Protein AF-A0A2W7Q3W9-F1 (afdb_monomer)

pLDDT: mean 84.95, std 11.83, range [36.47, 97.81]

InterPro domains:
  IPR025528 BrnA antitoxin of type II toxin-antitoxin system [PF14384] (25-92)

Radius of gyration: 24.17 Å; Cα contacts (8 Å, |Δi|>4): 10; chains: 1; bounding box: 54×27×66 Å

Solvent-accessible surface area (backbone atoms only — not comparable to full-atom values): 6774 Å² total; per-residue (Å²): 136,82,81,80,87,76,84,86,79,52,75,70,57,56,72,71,48,80,77,88,66,66,63,64,62,53,54,51,36,55,77,69,68,56,75,79,83,78,56,96,84,70,73,91,76,70,69,90,73,66,76,89,80,76,83,75,81,80,82,92,73,94,76,90,72,60,68,66,63,52,48,61,39,50,74,73,40,89,64,28,68,59,53,54,49,50,52,54,48,55,53,50,52,60,60,73,74,108

Organism: NCBI:txid121821

Foldseek 3Di:
DDDDPDDDDDPVRVVPDDDPDPVVVVVVCVVVVNDPDQDPPDDDDPCVPDDDDDDDDDDDDDDDDDPVLVVVLPVVDPCSVVVVVVVVVVVVVVVVVD

Structure (mmCIF, N/CA/C/O backbone):
data_AF-A0A2W7Q3W9-F1
#
_entry.id   AF-A0A2W7Q3W9-F1
#
loop_
_atom_site.group_PDB
_atom_site.id
_atom_site.type_symbol
_atom_site.label_atom_id
_atom_site.label_alt_id
_atom_site.label_comp_id
_atom_site.label_asym_id
_atom_site.label_entity_id
_atom_site.label_seq_id
_atom_site.pdbx_PDB_ins_code
_atom_site.Cartn_x
_atom_site.Cartn_y
_atom_site.Cartn_z
_atom_site.occupancy
_atom_site.B_iso_or_equiv
_atom_site.auth_seq_id
_atom_site.auth_comp_id
_atom_site.auth_asym_id
_atom_site.auth_atom_id
_atom_site.pdbx_PDB_model_num
ATOM 1 N N . MET A 1 1 ? 15.257 -16.153 -0.826 1.00 36.47 1 MET A N 1
ATOM 2 C CA . MET A 1 1 ? 15.932 -14.841 -0.766 1.00 36.47 1 MET A CA 1
ATOM 3 C C . MET A 1 1 ? 16.151 -14.401 -2.205 1.00 36.47 1 MET A C 1
ATOM 5 O O . MET A 1 1 ? 17.076 -14.893 -2.828 1.00 36.47 1 MET A O 1
ATOM 9 N N . SER A 1 2 ? 15.237 -13.629 -2.793 1.00 44.50 2 SER A N 1
ATOM 10 C CA . SER A 1 2 ? 15.388 -13.144 -4.172 1.00 44.50 2 SER A CA 1
ATOM 11 C C . SER A 1 2 ? 16.194 -11.849 -4.151 1.00 44.50 2 SER A C 1
ATOM 13 O O . SER A 1 2 ? 15.764 -10.872 -3.538 1.00 44.50 2 SER A O 1
ATOM 15 N N . GLU A 1 3 ? 17.370 -11.859 -4.771 1.00 47.12 3 GLU A N 1
ATOM 16 C CA . GLU A 1 3 ? 18.226 -10.684 -4.914 1.00 47.12 3 GLU A CA 1
ATOM 17 C C . GLU A 1 3 ? 17.542 -9.637 -5.801 1.00 47.12 3 GLU A C 1
ATOM 19 O O . GLU A 1 3 ? 17.224 -9.873 -6.966 1.00 47.12 3 GLU A O 1
ATOM 24 N N . THR A 1 4 ? 17.295 -8.460 -5.238 1.00 48.31 4 THR A N 1
ATOM 25 C CA . THR A 1 4 ? 16.737 -7.315 -5.956 1.00 48.31 4 THR A CA 1
ATOM 26 C C . THR A 1 4 ? 17.788 -6.756 -6.922 1.00 48.31 4 THR A C 1
ATOM 28 O O . THR A 1 4 ? 18.602 -5.918 -6.541 1.00 48.31 4 THR A O 1
ATOM 31 N N . SER A 1 5 ? 17.768 -7.193 -8.185 1.00 66.06 5 SER A N 1
ATOM 32 C CA . SER A 1 5 ? 18.631 -6.679 -9.266 1.00 66.06 5 SER A CA 1
ATOM 33 C C . SER A 1 5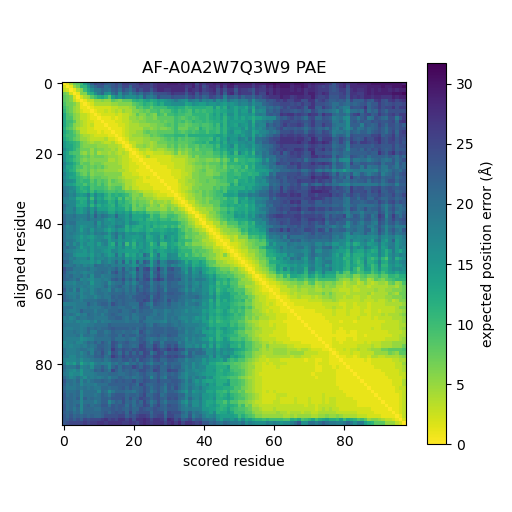 ? 18.106 -5.352 -9.837 1.00 66.06 5 SER A C 1
ATOM 35 O O . SER A 1 5 ? 17.865 -5.207 -11.032 1.00 66.06 5 SER A O 1
ATOM 37 N N . ILE A 1 6 ? 17.872 -4.361 -8.977 1.00 78.81 6 ILE A N 1
ATOM 38 C CA . ILE A 1 6 ? 17.538 -3.004 -9.429 1.00 78.81 6 ILE A CA 1
ATOM 39 C C . ILE A 1 6 ? 18.792 -2.147 -9.281 1.00 78.81 6 ILE A C 1
ATOM 41 O O . ILE A 1 6 ? 19.178 -1.784 -8.169 1.00 78.81 6 ILE A O 1
ATOM 45 N N . LYS A 1 7 ? 19.431 -1.819 -10.409 1.00 79.56 7 LYS A N 1
ATOM 46 C CA . LYS A 1 7 ? 20.564 -0.885 -10.458 1.00 79.56 7 LYS A CA 1
ATOM 47 C C . LYS A 1 7 ? 20.036 0.540 -10.603 1.00 79.56 7 LYS A C 1
ATOM 49 O O . LYS A 1 7 ? 19.176 0.801 -11.438 1.00 79.56 7 LYS A O 1
ATOM 54 N N . ARG A 1 8 ? 20.537 1.457 -9.775 1.00 82.38 8 ARG A N 1
ATOM 55 C CA . ARG A 1 8 ? 20.232 2.890 -9.870 1.00 82.38 8 ARG A CA 1
ATOM 56 C C . ARG A 1 8 ? 21.416 3.600 -10.508 1.00 82.38 8 ARG A C 1
ATOM 58 O O . ARG A 1 8 ? 22.547 3.362 -10.098 1.00 82.38 8 ARG A O 1
ATOM 65 N N . TYR A 1 9 ? 21.128 4.468 -11.468 1.00 86.19 9 TYR A N 1
ATOM 66 C CA . TYR A 1 9 ? 22.109 5.294 -12.159 1.00 86.19 9 TYR A CA 1
ATOM 67 C C . TYR A 1 9 ? 21.632 6.742 -12.171 1.00 86.19 9 TYR A C 1
ATOM 69 O O . TYR A 1 9 ? 20.429 7.009 -12.228 1.00 86.19 9 TYR A O 1
ATOM 77 N N . THR A 1 10 ? 22.570 7.675 -12.120 1.00 87.62 10 THR A N 1
ATOM 78 C CA . THR A 1 10 ? 22.309 9.097 -12.337 1.00 87.62 10 THR A CA 1
ATOM 79 C C . THR A 1 10 ? 22.307 9.424 -13.832 1.00 87.62 10 THR A C 1
ATOM 81 O O . THR A 1 10 ? 22.851 8.686 -14.654 1.00 87.62 10 THR A O 1
ATOM 84 N N . LEU A 1 11 ? 21.703 10.555 -14.208 1.00 85.75 11 LEU A N 1
ATOM 85 C CA . LEU A 1 11 ? 21.624 10.978 -15.611 1.00 85.75 11 LEU A CA 1
ATOM 86 C C . LEU A 1 11 ? 23.012 11.183 -16.249 1.00 85.75 11 LEU A C 1
ATOM 88 O O . LEU A 1 11 ? 23.191 10.889 -17.428 1.00 85.75 11 LEU A O 1
ATOM 92 N N . ASP A 1 12 ? 23.987 11.672 -15.479 1.00 88.44 12 ASP A N 1
ATOM 93 C CA . ASP A 1 12 ? 25.365 11.877 -15.946 1.00 88.44 12 ASP A CA 1
ATOM 94 C C . ASP A 1 12 ? 26.092 10.543 -16.181 1.00 88.44 12 ASP A C 1
ATOM 96 O O . ASP A 1 12 ? 26.768 10.371 -17.194 1.00 88.44 12 ASP A O 1
ATOM 100 N N . GLU A 1 13 ? 25.878 9.562 -15.298 1.00 87.44 13 GLU A N 1
ATOM 101 C CA . GLU A 1 13 ? 26.416 8.208 -15.458 1.00 87.44 13 GLU A CA 1
ATOM 102 C C . GLU A 1 13 ? 25.824 7.510 -16.684 1.00 87.44 13 GLU A C 1
ATOM 104 O O . GLU A 1 13 ? 26.579 6.952 -17.472 1.00 87.44 13 GLU A O 1
ATOM 109 N N . ILE A 1 14 ? 24.503 7.593 -16.899 1.00 87.81 14 ILE A N 1
ATOM 110 C CA . ILE A 1 14 ? 23.844 6.998 -18.077 1.00 87.81 14 ILE A CA 1
ATOM 111 C C . ILE A 1 14 ? 24.400 7.594 -19.375 1.00 87.81 14 ILE A C 1
ATOM 113 O O . ILE A 1 14 ? 24.643 6.865 -20.329 1.00 87.81 14 ILE A O 1
ATOM 117 N N . ARG A 1 15 ? 24.641 8.910 -19.417 1.00 84.94 15 ARG A N 1
ATOM 118 C CA . ARG A 1 15 ? 25.199 9.583 -20.603 1.00 84.94 15 ARG A CA 1
ATOM 119 C C . ARG A 1 15 ? 26.639 9.175 -20.914 1.00 84.94 15 ARG A C 1
ATOM 121 O O . ARG A 1 15 ? 27.041 9.247 -22.069 1.00 84.94 15 ARG A O 1
ATOM 128 N N . LYS A 1 16 ? 27.409 8.784 -19.896 1.00 88.88 16 LYS A N 1
ATOM 129 C CA . LYS A 1 16 ? 28.786 8.289 -20.040 1.00 88.88 16 LYS A CA 1
ATOM 130 C C . LYS A 1 16 ? 28.854 6.799 -20.372 1.00 88.88 16 LYS A C 1
ATOM 132 O O . LYS A 1 16 ? 29.916 6.324 -20.760 1.00 88.88 16 LYS A O 1
ATOM 137 N N . MET A 1 17 ? 27.764 6.055 -20.189 1.00 88.19 17 MET A N 1
ATOM 138 C CA . MET A 1 17 ? 27.723 4.636 -20.524 1.00 88.19 17 MET A CA 1
ATOM 139 C C . MET A 1 17 ? 27.679 4.436 -22.030 1.00 88.19 17 MET A C 1
ATOM 141 O O . MET A 1 17 ? 26.960 5.121 -22.755 1.00 88.19 17 MET A O 1
ATOM 145 N N . GLU A 1 18 ? 28.421 3.436 -22.489 1.00 82.50 18 GLU A N 1
ATOM 146 C CA . GLU A 1 18 ? 28.338 2.998 -23.871 1.00 82.50 18 GLU A CA 1
ATOM 147 C C . GLU A 1 18 ? 26.993 2.321 -24.120 1.00 82.50 18 GLU A C 1
ATOM 149 O O . GLU A 1 18 ? 26.524 1.481 -23.339 1.00 82.50 18 GLU A O 1
ATOM 154 N N . SER A 1 19 ? 26.361 2.699 -25.229 1.00 81.44 19 SER A N 1
ATOM 155 C CA . SER A 1 19 ? 25.162 2.018 -25.682 1.00 81.44 19 SER A CA 1
ATOM 156 C C . SER A 1 19 ? 25.513 0.578 -26.045 1.00 81.44 19 SER A C 1
ATOM 158 O O . SER A 1 19 ? 26.429 0.329 -26.822 1.00 81.44 19 SER A O 1
ATOM 160 N N . ARG A 1 20 ? 24.768 -0.376 -25.484 1.00 84.75 20 ARG A N 1
ATOM 161 C CA . ARG A 1 20 ? 24.900 -1.805 -25.810 1.00 84.75 20 ARG A CA 1
ATOM 162 C C . ARG A 1 20 ? 24.108 -2.205 -27.054 1.00 84.75 20 ARG A C 1
ATOM 164 O O . ARG A 1 20 ? 24.133 -3.368 -27.439 1.00 84.75 20 ARG A O 1
ATOM 171 N N . THR A 1 21 ? 23.374 -1.263 -27.635 1.00 85.19 21 THR A N 1
ATOM 172 C CA . THR A 1 21 ? 22.536 -1.498 -28.805 1.00 85.19 21 THR A CA 1
ATOM 173 C C . THR A 1 21 ? 23.386 -1.406 -30.066 1.00 85.1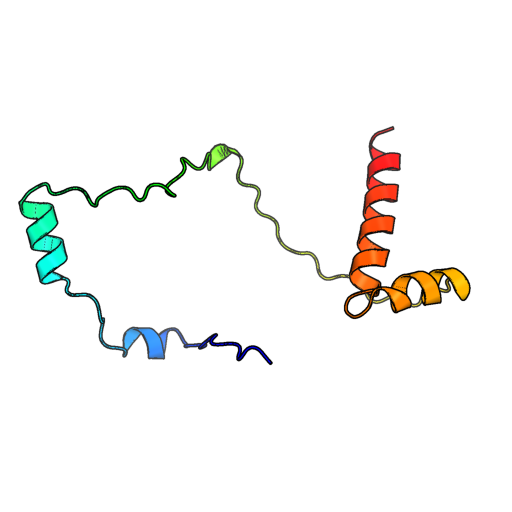9 21 THR A C 1
ATOM 175 O O . THR A 1 21 ? 24.087 -0.415 -30.271 1.00 85.19 21 THR A O 1
ATOM 178 N N . ASP A 1 22 ? 23.287 -2.407 -30.942 1.00 88.44 22 ASP A N 1
ATOM 179 C CA . ASP A 1 22 ? 23.803 -2.299 -32.306 1.00 88.44 22 ASP A CA 1
ATOM 180 C C . ASP A 1 22 ? 22.870 -1.400 -33.131 1.00 88.44 22 ASP A C 1
ATOM 182 O O . ASP A 1 22 ? 21.883 -1.831 -33.732 1.00 88.44 22 ASP A O 1
ATOM 186 N N . TRP A 1 23 ? 23.179 -0.106 -33.124 1.00 87.44 23 TRP A N 1
ATOM 187 C CA . TRP A 1 23 ? 22.415 0.894 -33.863 1.00 87.44 23 TRP A CA 1
ATOM 188 C C . TRP A 1 23 ? 22.502 0.722 -35.379 1.00 87.44 23 TRP A C 1
ATOM 190 O O . TRP A 1 23 ? 21.627 1.206 -36.094 1.00 87.44 23 TRP A O 1
ATOM 200 N N . ASP A 1 24 ? 23.554 0.078 -35.883 1.00 88.06 24 ASP A N 1
ATOM 201 C CA . ASP A 1 24 ? 23.734 -0.104 -37.318 1.00 88.06 24 ASP A CA 1
ATOM 202 C C . ASP A 1 24 ? 22.864 -1.242 -37.851 1.00 88.06 24 ASP A C 1
ATOM 204 O O . ASP A 1 24 ? 22.242 -1.120 -38.905 1.00 88.06 24 ASP A O 1
ATOM 208 N N . ALA A 1 25 ? 22.732 -2.325 -37.083 1.00 86.19 25 ALA A N 1
ATOM 209 C CA . ALA A 1 25 ? 21.751 -3.370 -37.355 1.00 86.19 25 ALA A CA 1
ATOM 210 C C . ALA A 1 25 ? 20.312 -2.824 -37.407 1.00 86.19 25 ALA A C 1
ATOM 212 O O . ALA A 1 25 ? 19.602 -3.111 -38.370 1.00 86.19 25 ALA A O 1
ATOM 213 N N . LEU A 1 26 ? 19.909 -1.987 -36.441 1.00 85.44 26 LEU A N 1
ATOM 214 C CA . LEU A 1 26 ? 18.576 -1.362 -36.418 1.00 85.44 26 LEU A CA 1
ATOM 215 C C . LEU A 1 26 ? 18.308 -0.502 -37.658 1.00 85.44 26 LEU A C 1
ATOM 217 O O . LEU A 1 26 ? 17.285 -0.671 -38.316 1.00 85.44 26 LEU A O 1
ATOM 221 N N . ARG A 1 27 ? 19.254 0.374 -38.022 1.00 88.31 27 ARG A N 1
ATOM 222 C CA . ARG A 1 27 ? 19.126 1.217 -39.223 1.00 88.31 27 ARG A CA 1
ATOM 223 C C . ARG A 1 27 ? 19.036 0.396 -40.508 1.00 88.31 27 ARG A C 1
ATOM 225 O O . ARG A 1 27 ? 18.306 0.764 -41.422 1.00 88.31 27 ARG A O 1
ATOM 232 N N . ARG A 1 28 ? 19.774 -0.715 -40.598 1.00 89.50 28 ARG A N 1
ATOM 233 C CA . ARG A 1 28 ? 19.697 -1.621 -41.755 1.00 89.50 28 ARG A CA 1
ATOM 234 C C . ARG A 1 28 ? 18.343 -2.317 -41.845 1.00 89.50 28 ARG A C 1
ATOM 236 O O . ARG A 1 28 ? 17.815 -2.425 -42.946 1.00 89.50 28 ARG A O 1
ATOM 243 N N . ALA A 1 29 ? 17.783 -2.762 -40.721 1.00 86.19 29 ALA A N 1
ATOM 244 C CA . ALA A 1 29 ? 16.451 -3.363 -40.690 1.00 86.19 29 ALA A CA 1
ATOM 245 C C . ALA A 1 29 ? 15.369 -2.368 -41.148 1.00 86.19 29 ALA A C 1
ATOM 247 O O . ALA A 1 29 ? 14.562 -2.704 -42.013 1.00 86.19 29 ALA A O 1
ATOM 248 N N . GLU A 1 30 ? 15.430 -1.123 -40.664 1.00 84.31 30 GLU A N 1
ATOM 249 C CA . GLU A 1 30 ? 14.538 -0.035 -41.089 1.00 84.31 30 GLU A CA 1
ATOM 250 C C . GLU A 1 30 ? 14.664 0.262 -42.592 1.00 84.31 30 GLU A C 1
ATOM 252 O O . GLU A 1 30 ? 13.659 0.336 -43.296 1.00 84.31 30 GLU A O 1
ATOM 257 N N . ALA A 1 31 ? 15.890 0.360 -43.119 1.00 87.94 31 ALA A N 1
ATOM 258 C CA . ALA A 1 31 ? 16.128 0.600 -44.546 1.00 87.94 31 ALA A CA 1
ATOM 259 C C . ALA A 1 31 ? 15.590 -0.523 -45.455 1.00 87.94 31 ALA A C 1
ATOM 261 O O . ALA A 1 31 ? 15.299 -0.284 -46.626 1.00 87.94 31 ALA A O 1
ATOM 262 N N . LEU A 1 32 ? 15.463 -1.741 -44.923 1.00 87.81 32 LEU A N 1
ATOM 263 C CA . LEU A 1 32 ? 14.876 -2.895 -45.606 1.00 87.81 32 LEU A CA 1
ATOM 264 C C . LEU A 1 32 ? 13.356 -3.005 -45.399 1.00 87.81 32 LEU A C 1
ATOM 266 O O . LEU A 1 32 ? 12.745 -3.917 -45.952 1.00 87.81 32 LEU A O 1
ATOM 270 N N . GLY A 1 33 ? 12.749 -2.100 -44.623 1.00 83.50 33 GLY A N 1
ATOM 271 C CA . GLY A 1 33 ? 11.325 -2.138 -44.290 1.00 83.50 33 GLY A CA 1
ATOM 272 C C . GLY A 1 33 ? 10.931 -3.350 -43.445 1.00 83.50 33 GLY A C 1
ATOM 273 O O . GLY A 1 33 ? 9.788 -3.792 -43.514 1.00 83.50 33 GLY A O 1
ATOM 274 N N . LEU A 1 34 ? 11.876 -3.927 -42.696 1.00 81.25 34 LEU A N 1
ATOM 275 C CA . LEU A 1 34 ? 11.603 -5.046 -41.801 1.00 81.25 34 LEU A CA 1
ATOM 276 C C . LEU A 1 34 ? 10.931 -4.513 -40.536 1.00 81.25 34 LEU A C 1
ATOM 278 O O . LEU A 1 34 ? 11.552 -3.792 -39.754 1.00 81.25 34 LEU A O 1
ATOM 282 N N . GLU A 1 35 ? 9.669 -4.877 -40.335 1.00 76.56 35 GLU A N 1
ATOM 283 C CA . GLU A 1 35 ? 8.983 -4.651 -39.067 1.00 76.56 35 GLU A CA 1
ATOM 284 C C . GLU A 1 35 ? 9.459 -5.687 -38.036 1.00 76.56 35 GLU A C 1
ATOM 286 O O . GLU A 1 35 ? 9.706 -6.844 -38.399 1.00 76.56 35 GLU A O 1
ATOM 291 N N . PRO A 1 36 ? 9.634 -5.296 -36.761 1.00 75.25 36 PRO A N 1
ATOM 292 C CA . PRO A 1 36 ? 9.899 -6.263 -35.709 1.00 75.25 36 PRO A CA 1
ATOM 293 C C . PRO A 1 36 ? 8.733 -7.252 -35.631 1.00 75.25 36 PRO A C 1
ATOM 295 O O . PRO A 1 36 ? 7.570 -6.875 -35.771 1.00 75.25 36 PRO A O 1
ATOM 298 N N . GLU A 1 37 ? 9.057 -8.522 -35.412 1.00 77.75 37 GLU A N 1
ATOM 299 C CA . GLU A 1 37 ? 8.048 -9.539 -35.147 1.00 77.75 37 GLU A CA 1
ATOM 300 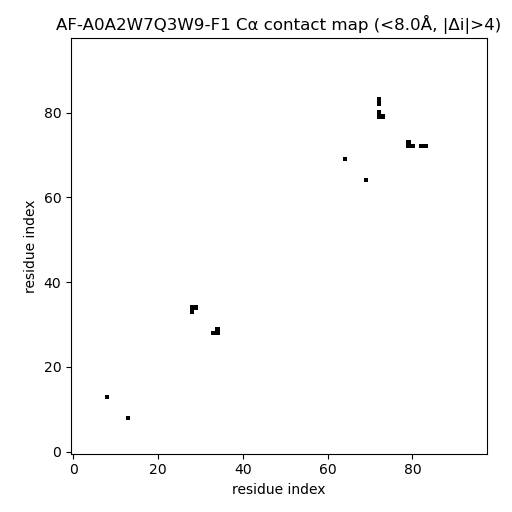C C . GLU A 1 37 ? 7.272 -9.133 -33.889 1.00 77.75 37 GLU A C 1
ATOM 302 O O . GLU A 1 37 ? 7.873 -8.842 -32.851 1.00 77.75 37 GLU A O 1
ATOM 307 N N . ARG A 1 38 ? 5.944 -9.037 -34.008 1.00 70.75 38 ARG A N 1
ATOM 308 C CA . ARG A 1 38 ? 5.077 -8.798 -32.856 1.00 70.75 38 ARG A CA 1
ATOM 309 C C . ARG A 1 38 ? 5.118 -10.045 -31.987 1.00 70.75 38 ARG A C 1
ATOM 311 O O . ARG A 1 38 ? 4.781 -11.123 -32.470 1.00 70.75 38 ARG A O 1
ATOM 318 N N . ASP A 1 39 ? 5.523 -9.894 -30.732 1.00 76.12 39 ASP A N 1
ATOM 319 C CA . ASP A 1 39 ? 5.428 -10.985 -29.765 1.00 76.12 39 ASP A CA 1
ATOM 320 C C . ASP A 1 39 ? 3.955 -11.383 -29.591 1.00 76.12 39 ASP A C 1
ATOM 322 O O . ASP A 1 39 ? 3.064 -10.530 -29.580 1.00 76.12 39 ASP A O 1
ATOM 326 N N . ASP A 1 40 ? 3.694 -12.674 -29.378 1.00 73.81 40 ASP A N 1
ATOM 327 C CA . ASP A 1 40 ? 2.343 -13.183 -29.090 1.00 73.81 40 ASP A CA 1
ATOM 328 C C . ASP A 1 40 ? 1.723 -12.522 -27.837 1.00 73.81 40 ASP A C 1
ATOM 330 O O . ASP A 1 40 ? 0.501 -12.466 -27.683 1.00 73.81 40 ASP A O 1
ATOM 334 N N . ASP A 1 41 ? 2.570 -11.982 -26.957 1.00 77.00 41 ASP A N 1
ATOM 335 C CA . ASP A 1 41 ? 2.198 -11.253 -25.745 1.00 77.00 41 ASP A CA 1
ATOM 336 C C . ASP A 1 41 ? 1.951 -9.745 -25.980 1.00 77.00 41 ASP A C 1
ATOM 338 O O . ASP A 1 41 ? 1.674 -9.006 -25.031 1.00 77.00 41 ASP A O 1
ATOM 342 N N . GLU A 1 42 ? 2.048 -9.242 -27.214 1.00 71.56 42 GLU A N 1
ATOM 343 C CA . GLU A 1 42 ? 1.879 -7.820 -27.522 1.00 71.56 42 GLU A CA 1
ATOM 344 C C . GLU A 1 42 ? 0.397 -7.433 -27.679 1.00 71.56 42 GLU A C 1
A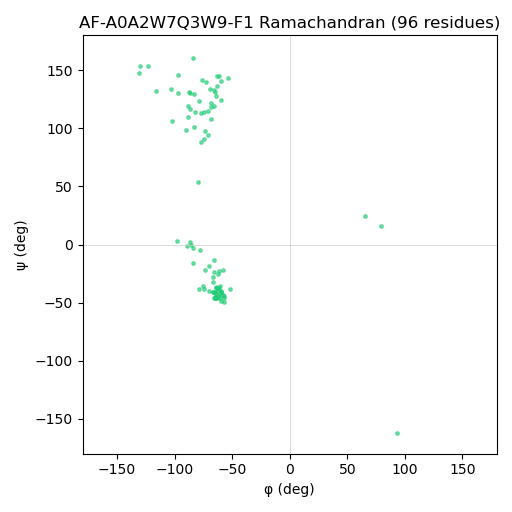TOM 346 O O . GLU A 1 42 ? -0.228 -7.624 -28.726 1.00 71.56 42 GLU A O 1
ATOM 351 N N . PHE A 1 43 ? -0.177 -6.820 -26.642 1.00 75.50 43 PHE A N 1
ATOM 352 C CA . PHE A 1 43 ? -1.571 -6.363 -26.616 1.00 75.50 43 PHE A CA 1
ATOM 353 C C . PHE A 1 43 ? -1.726 -4.872 -26.949 1.00 75.50 43 PHE A C 1
ATOM 355 O O . PHE A 1 43 ? -0.916 -4.029 -26.560 1.00 75.50 43 PHE A O 1
ATOM 362 N N . GLU A 1 44 ? -2.826 -4.522 -27.624 1.00 75.56 44 GLU A N 1
ATOM 363 C CA . GLU A 1 44 ? -3.198 -3.123 -27.852 1.00 75.56 44 GLU A CA 1
ATOM 364 C C . GLU A 1 44 ? -3.662 -2.464 -26.545 1.00 75.56 44 GLU A C 1
ATOM 366 O O . GLU A 1 44 ? -4.684 -2.822 -25.956 1.00 75.56 44 GLU A O 1
ATOM 371 N N . LEU A 1 45 ? -2.892 -1.479 -26.086 1.00 78.88 45 LEU A N 1
ATOM 372 C CA . LEU A 1 45 ? -3.213 -0.656 -24.924 1.00 78.88 45 LEU A CA 1
ATOM 373 C C . LEU A 1 45 ? -4.050 0.56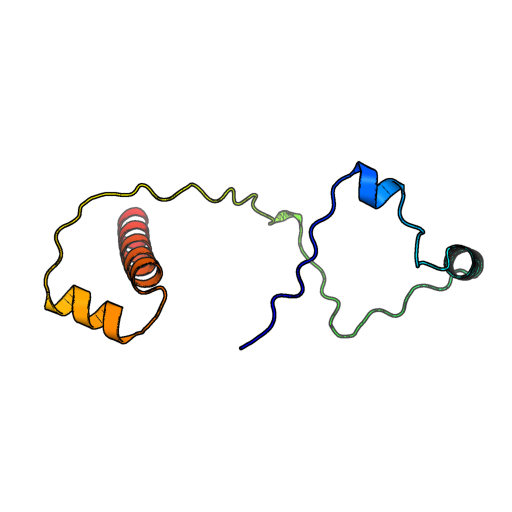0 -25.336 1.00 78.88 45 LEU A C 1
ATOM 375 O O . LEU A 1 45 ? -3.579 1.429 -26.069 1.00 78.88 45 LEU A O 1
ATOM 379 N N . ASP A 1 46 ? -5.271 0.667 -24.804 1.00 81.88 46 ASP A N 1
ATOM 380 C CA . ASP A 1 46 ? -6.082 1.882 -24.919 1.00 81.88 46 ASP A CA 1
ATOM 381 C C . ASP A 1 46 ? -5.577 2.958 -23.947 1.00 81.88 46 ASP A C 1
ATOM 383 O O . ASP A 1 46 ? -6.038 3.097 -22.809 1.00 81.88 46 ASP A O 1
ATOM 387 N N . TRP A 1 47 ? -4.615 3.745 -24.420 1.00 82.62 47 TRP A N 1
ATOM 388 C CA . TRP A 1 47 ? -4.040 4.851 -23.662 1.00 82.62 47 TRP A CA 1
A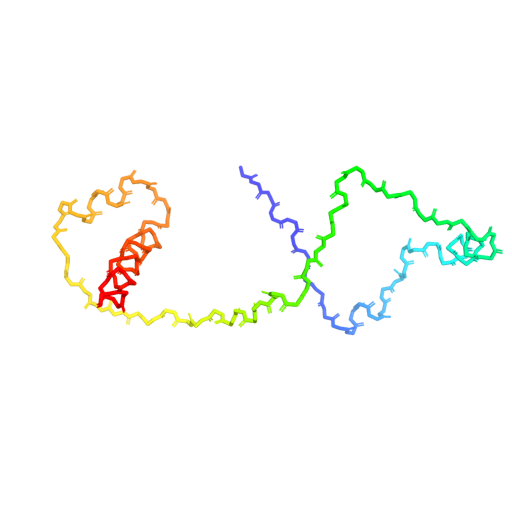TOM 389 C C . TRP A 1 47 ? -5.034 5.984 -23.377 1.00 82.62 47 TRP A C 1
ATOM 391 O O . TRP A 1 47 ? -4.756 6.810 -22.511 1.00 82.62 47 TRP A O 1
ATOM 401 N N . THR A 1 48 ? -6.206 6.030 -24.028 1.00 83.19 48 THR A N 1
ATOM 402 C CA . THR A 1 48 ? -7.210 7.073 -23.734 1.00 83.19 48 THR A CA 1
ATOM 403 C C . THR A 1 48 ? -7.862 6.904 -22.362 1.00 83.19 48 THR A C 1
ATOM 405 O O . THR A 1 48 ? -8.396 7.868 -21.815 1.00 83.19 48 THR A O 1
ATOM 408 N N . ARG A 1 49 ? -7.773 5.705 -21.771 1.00 79.19 49 ARG A N 1
ATOM 409 C CA . ARG A 1 49 ? -8.278 5.384 -20.425 1.00 79.19 49 ARG A CA 1
ATOM 410 C C . ARG A 1 49 ? -7.202 5.418 -19.344 1.00 79.19 49 ARG A C 1
ATOM 412 O O . ARG A 1 49 ? -7.480 5.060 -18.201 1.00 79.19 49 ARG A O 1
ATOM 419 N N . ALA A 1 50 ? -5.970 5.783 -19.688 1.00 81.06 50 ALA A N 1
ATOM 420 C CA . ALA A 1 50 ? -4.888 5.820 -18.720 1.00 81.06 50 ALA A CA 1
ATOM 421 C C . ALA A 1 50 ? -5.125 6.947 -17.703 1.00 81.06 50 ALA A C 1
ATOM 423 O O . ALA A 1 50 ? -5.161 8.126 -18.053 1.00 81.06 50 ALA A O 1
ATOM 424 N N . GLU A 1 51 ? -5.258 6.586 -16.428 1.00 77.81 51 GLU A N 1
ATOM 425 C CA . GLU A 1 51 ? -5.370 7.546 -15.332 1.00 77.81 51 GLU A CA 1
ATOM 426 C C . GLU A 1 51 ? -4.009 7.762 -14.667 1.00 77.81 51 GLU A C 1
ATOM 428 O O . GLU A 1 51 ? -3.314 6.814 -14.287 1.00 77.81 51 GLU A O 1
ATOM 433 N N . LEU A 1 52 ? -3.625 9.029 -14.493 1.00 75.44 52 LEU A N 1
ATOM 434 C CA . LEU A 1 52 ? -2.426 9.383 -13.744 1.00 75.44 52 LEU A CA 1
ATOM 435 C C . LEU A 1 52 ? -2.685 9.182 -12.244 1.00 75.44 52 LEU A C 1
ATOM 437 O O . LEU A 1 52 ? -3.248 10.044 -11.572 1.00 75.44 52 LEU A O 1
ATOM 441 N N . VAL A 1 53 ? -2.261 8.038 -11.710 1.00 75.56 53 VAL A N 1
ATOM 442 C CA . VAL A 1 53 ? -2.373 7.741 -10.279 1.00 75.56 53 VAL A CA 1
ATOM 443 C C . VAL A 1 53 ? -1.117 8.221 -9.559 1.00 75.56 53 VAL A C 1
ATOM 445 O O . VAL A 1 53 ? -0.097 7.532 -9.525 1.00 75.56 53 VAL A O 1
ATOM 448 N N . THR A 1 54 ? -1.189 9.396 -8.938 1.00 72.81 54 THR A N 1
ATOM 449 C CA . THR A 1 54 ? -0.151 9.854 -8.006 1.00 72.81 54 THR A CA 1
ATOM 450 C C . THR A 1 54 ? -0.415 9.220 -6.637 1.00 72.81 54 THR A C 1
ATOM 452 O O . THR A 1 54 ? -1.442 9.527 -6.026 1.00 72.81 54 THR A O 1
ATOM 455 N N . PRO A 1 55 ? 0.448 8.323 -6.121 1.00 73.38 55 PRO A N 1
ATOM 456 C CA . PRO A 1 55 ? 0.199 7.689 -4.834 1.00 73.38 55 PRO A CA 1
ATOM 457 C C . PRO A 1 55 ? 0.321 8.726 -3.716 1.00 73.38 55 PRO A C 1
ATOM 459 O O . PRO A 1 55 ? 1.418 9.172 -3.379 1.00 73.38 55 PRO A O 1
ATOM 462 N N . GLU A 1 56 ? -0.808 9.107 -3.122 1.00 79.38 56 GLU A N 1
ATOM 463 C CA . GLU A 1 56 ? -0.791 9.964 -1.942 1.00 79.38 56 GLU A CA 1
ATOM 464 C C . GLU A 1 56 ? -0.146 9.228 -0.756 1.00 79.38 56 GLU A C 1
ATOM 466 O O . GLU A 1 56 ? -0.483 8.066 -0.477 1.00 79.38 56 GLU A O 1
ATOM 471 N N . PRO A 1 57 ? 0.780 9.877 -0.026 1.00 82.62 57 PRO A N 1
ATOM 472 C CA . PRO A 1 57 ? 1.388 9.272 1.144 1.00 82.62 57 PRO A CA 1
ATOM 473 C C . PRO A 1 57 ? 0.328 9.047 2.226 1.00 82.62 57 PRO A C 1
ATOM 475 O O . PRO A 1 57 ? -0.436 9.942 2.592 1.00 82.62 57 PRO A O 1
ATOM 478 N N . LYS A 1 58 ? 0.306 7.831 2.778 1.00 86.94 58 LYS A N 1
ATOM 479 C CA . LYS A 1 58 ? -0.574 7.485 3.899 1.00 86.94 58 LYS A CA 1
ATOM 480 C C . LYS A 1 58 ? -0.205 8.337 5.115 1.00 86.94 58 LYS A C 1
ATOM 482 O O . LYS A 1 58 ? 0.970 8.462 5.457 1.00 86.94 58 LYS A O 1
ATOM 487 N N . LYS A 1 59 ? -1.209 8.871 5.810 1.00 89.31 59 LYS A N 1
ATOM 488 C CA . LYS A 1 59 ? -1.003 9.571 7.084 1.00 89.31 59 LYS A CA 1
ATOM 489 C C . LYS A 1 59 ? -0.818 8.548 8.203 1.00 89.31 59 LYS A C 1
ATOM 491 O O . LYS A 1 59 ? -1.683 7.701 8.415 1.00 89.31 59 LYS A O 1
ATOM 496 N N . ALA A 1 60 ? 0.302 8.630 8.918 1.00 90.56 60 ALA A N 1
ATOM 497 C CA . ALA A 1 60 ? 0.529 7.824 10.110 1.00 90.56 60 ALA A CA 1
ATOM 498 C C . ALA A 1 60 ? -0.310 8.385 11.265 1.00 90.56 60 ALA A C 1
ATOM 500 O O . ALA A 1 60 ? -0.088 9.508 11.712 1.00 90.56 60 ALA A O 1
ATOM 501 N N . ILE A 1 61 ? -1.285 7.604 11.727 1.00 91.88 61 ILE A N 1
ATOM 502 C CA . ILE A 1 61 ? -2.148 7.953 12.857 1.00 91.88 61 ILE A CA 1
ATOM 503 C C . ILE A 1 61 ? -2.062 6.875 13.937 1.00 91.88 61 ILE A C 1
ATOM 505 O O . ILE A 1 61 ? -1.793 5.710 13.643 1.00 91.88 61 ILE A O 1
ATOM 509 N N . SER A 1 62 ? -2.327 7.258 15.186 1.00 93.12 62 SER A N 1
ATOM 510 C CA . SER A 1 62 ? -2.547 6.300 16.270 1.00 93.12 62 SER A CA 1
ATOM 511 C C . SER A 1 62 ? -4.031 5.937 16.310 1.00 93.12 62 SER A C 1
ATOM 513 O O . SER A 1 62 ? -4.864 6.777 16.647 1.00 93.12 62 SER A O 1
ATOM 515 N N . LEU A 1 63 ? -4.361 4.705 15.924 1.00 91.56 63 LEU A N 1
ATOM 516 C CA . LEU A 1 63 ? -5.718 4.159 15.950 1.00 91.56 63 LEU A CA 1
ATOM 517 C C . LEU A 1 63 ? -5.766 2.993 16.938 1.00 91.56 63 LEU A C 1
ATOM 519 O O . LEU A 1 63 ? -4.917 2.102 16.890 1.00 91.56 63 LEU A O 1
ATOM 523 N N . ARG A 1 64 ? -6.770 2.985 17.817 1.00 95.25 64 ARG A N 1
ATOM 524 C CA . ARG A 1 64 ? -7.073 1.821 18.655 1.00 95.25 64 ARG A CA 1
ATOM 525 C C . ARG A 1 64 ? -7.989 0.883 17.878 1.00 95.25 64 ARG A C 1
ATOM 527 O O . ARG A 1 64 ? -8.987 1.329 17.322 1.00 95.25 64 ARG A O 1
ATOM 534 N N . VAL A 1 65 ? -7.623 -0.389 17.848 1.00 95.06 65 VAL A N 1
ATOM 535 C CA . VAL A 1 65 ? -8.384 -1.483 17.240 1.00 95.06 65 VAL A CA 1
ATOM 536 C C . VAL A 1 65 ? -8.481 -2.616 18.248 1.00 95.06 65 VAL A C 1
ATOM 538 O O . VAL A 1 65 ? -7.607 -2.734 19.115 1.00 95.06 65 VAL A O 1
ATOM 541 N N . ASP A 1 66 ? -9.522 -3.432 18.130 1.00 97.75 66 ASP A N 1
ATOM 542 C CA . ASP A 1 66 ? -9.691 -4.584 19.007 1.00 97.75 66 ASP A CA 1
ATOM 543 C C . ASP A 1 66 ? -8.538 -5.596 18.824 1.00 97.75 66 ASP A C 1
ATOM 545 O O . ASP A 1 66 ? -7.990 -5.727 17.7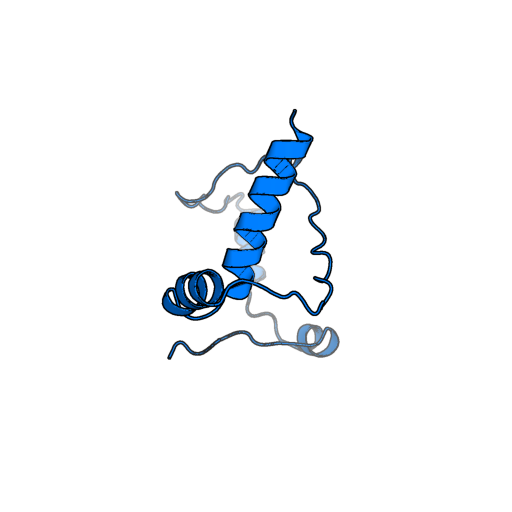17 1.00 97.75 66 ASP A O 1
ATOM 549 N N . PRO A 1 67 ? -8.107 -6.283 19.902 1.00 97.31 67 PRO A N 1
ATOM 550 C CA . PRO A 1 67 ? -6.955 -7.182 19.849 1.00 97.31 67 PRO A CA 1
ATOM 551 C C . PRO A 1 67 ? -7.116 -8.326 18.843 1.00 97.31 67 PRO A C 1
ATOM 553 O O . PRO A 1 67 ? -6.182 -8.623 18.101 1.00 97.31 67 PRO A O 1
ATOM 556 N N . ASP A 1 68 ? -8.304 -8.919 18.777 1.00 97.81 68 ASP A N 1
ATOM 557 C CA . ASP A 1 68 ? -8.655 -10.025 17.885 1.00 97.81 68 ASP A CA 1
ATOM 558 C C . ASP A 1 68 ? -8.596 -9.616 16.406 1.00 97.81 68 ASP A C 1
ATOM 560 O O . ASP A 1 68 ? -8.045 -10.340 15.574 1.00 97.81 68 ASP A O 1
ATOM 564 N N . VAL A 1 69 ? -9.071 -8.413 16.078 1.00 96.56 69 VAL A N 1
ATOM 565 C CA . VAL A 1 69 ? -8.968 -7.833 14.734 1.00 96.56 69 VAL A CA 1
ATOM 566 C C . VAL A 1 69 ? -7.501 -7.652 14.348 1.00 96.56 69 VAL A C 1
ATOM 568 O O . VAL A 1 69 ? -7.091 -8.001 13.236 1.00 96.56 69 VAL A O 1
ATOM 571 N N . LEU A 1 70 ? -6.678 -7.133 15.263 1.00 95.94 70 LEU A N 1
ATOM 572 C CA . LEU A 1 70 ? -5.252 -6.955 15.006 1.00 95.94 70 LEU A CA 1
ATOM 573 C C . LEU A 1 70 ? -4.536 -8.298 14.804 1.00 95.94 70 LEU A C 1
ATOM 575 O O . LEU A 1 70 ? -3.709 -8.414 13.896 1.00 95.94 70 LEU A O 1
ATOM 579 N N . GLU A 1 71 ? -4.840 -9.304 15.624 1.00 97.31 71 GLU A N 1
ATOM 580 C CA . GLU A 1 71 ? -4.285 -10.653 15.491 1.00 97.31 71 GLU A CA 1
ATOM 581 C C . GLU A 1 71 ? -4.709 -11.324 14.182 1.00 97.31 71 GLU A C 1
ATOM 583 O O . GLU A 1 71 ? -3.861 -11.894 13.490 1.00 97.31 71 GLU A O 1
ATOM 588 N N . PHE A 1 72 ? -5.973 -11.174 13.776 1.00 97.56 72 PHE A N 1
ATOM 589 C CA . PHE A 1 72 ? -6.479 -11.680 12.501 1.00 97.56 72 PHE A CA 1
ATOM 590 C C . PHE A 1 72 ? -5.703 -11.127 11.300 1.00 97.56 72 PHE A C 1
ATOM 592 O O . PHE A 1 72 ? -5.364 -11.873 10.382 1.00 97.56 72 PHE A O 1
ATOM 599 N N . PHE A 1 73 ? -5.392 -9.829 11.278 1.00 96.81 73 PHE A N 1
ATOM 600 C CA . PHE A 1 73 ? -4.602 -9.267 10.181 1.00 96.81 73 PHE A CA 1
ATOM 601 C C . PHE A 1 73 ? -3.124 -9.655 10.282 1.00 96.81 73 PHE A C 1
ATOM 603 O O . PHE A 1 73 ? -2.502 -9.946 9.257 1.00 96.81 73 PHE A O 1
ATOM 610 N N . LYS A 1 74 ? -2.551 -9.692 11.492 1.00 96.12 74 LYS A N 1
ATOM 611 C CA . LYS A 1 74 ? -1.152 -10.097 11.706 1.00 96.12 74 LYS A CA 1
ATOM 612 C C . LYS A 1 74 ? -0.885 -11.543 11.286 1.00 96.12 74 LYS A C 1
ATOM 614 O O . LYS A 1 74 ? 0.177 -11.803 10.723 1.00 96.12 74 LYS A O 1
ATOM 619 N N . SER A 1 75 ? -1.830 -12.459 11.510 1.00 97.00 75 SER A N 1
ATOM 620 C CA . SER A 1 75 ? -1.685 -13.878 11.148 1.00 97.00 75 SER A CA 1
ATOM 621 C C . SER A 1 75 ? -1.501 -14.102 9.641 1.00 97.00 75 SER A C 1
ATOM 623 O O . SER A 1 75 ? -0.893 -15.085 9.229 1.00 97.00 75 SER A O 1
ATOM 625 N N . GLN A 1 76 ? -1.932 -13.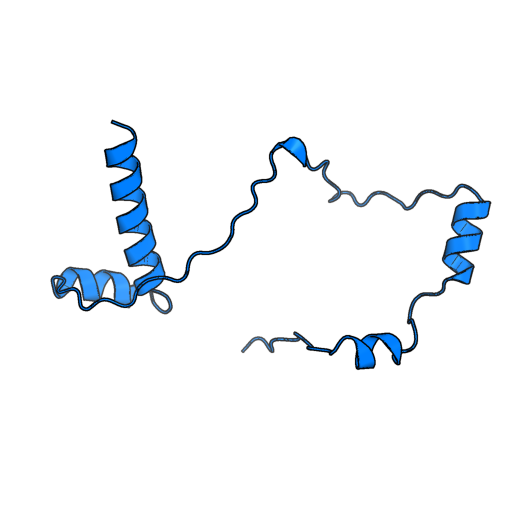151 8.806 1.00 93.62 76 GLN A N 1
ATOM 626 C CA . GLN A 1 76 ? -1.782 -13.206 7.349 1.00 93.62 76 GLN A CA 1
ATOM 627 C C . GLN A 1 76 ? -0.356 -12.856 6.872 1.00 93.62 76 GLN A C 1
ATOM 629 O O . GLN A 1 76 ? -0.069 -12.914 5.671 1.00 93.62 76 GLN A O 1
ATOM 634 N N . GLY A 1 77 ? 0.539 -12.450 7.779 1.00 93.56 77 GLY A N 1
ATOM 635 C CA . GLY A 1 77 ? 1.951 -12.174 7.509 1.00 93.56 77 GLY A CA 1
ATOM 636 C C . GLY A 1 77 ? 2.277 -10.712 7.184 1.00 93.56 77 GLY A C 1
ATOM 637 O O . GLY A 1 77 ? 1.513 -9.782 7.471 1.00 93.56 77 GLY A O 1
ATOM 638 N N . ALA A 1 78 ? 3.449 -10.498 6.575 1.00 93.25 78 ALA A N 1
ATOM 639 C CA . ALA A 1 78 ? 3.966 -9.169 6.248 1.00 93.25 78 ALA A CA 1
ATOM 640 C C . ALA A 1 78 ? 2.961 -8.337 5.426 1.00 93.25 78 ALA A C 1
ATOM 642 O O . ALA A 1 78 ? 2.221 -8.858 4.597 1.00 93.25 78 ALA A O 1
ATOM 643 N N . GLY A 1 79 ? 2.903 -7.027 5.682 1.00 92.81 79 GLY A N 1
ATOM 644 C CA . GLY A 1 79 ? 1.951 -6.137 5.005 1.00 92.81 79 GLY A CA 1
ATOM 645 C C . GLY A 1 79 ? 0.522 -6.173 5.562 1.00 92.81 79 GLY A C 1
ATOM 646 O O . GLY A 1 79 ? -0.394 -5.668 4.914 1.00 92.81 79 GLY A O 1
ATOM 647 N N . TYR A 1 80 ? 0.309 -6.719 6.766 1.00 95.56 80 TYR A N 1
ATOM 648 C CA . TYR A 1 80 ? -1.003 -6.735 7.429 1.00 95.56 80 TYR A CA 1
ATOM 649 C C . TYR A 1 80 ? -1.672 -5.349 7.500 1.00 95.56 80 TYR A C 1
ATOM 651 O O . TYR A 1 80 ? -2.867 -5.232 7.252 1.00 95.56 80 TYR A O 1
ATOM 659 N N . GLN A 1 81 ? -0.901 -4.281 7.738 1.00 92.75 81 GLN A N 1
ATOM 660 C CA . GLN A 1 81 ? -1.418 -2.905 7.762 1.00 92.75 81 GLN A CA 1
ATOM 661 C C . GLN A 1 81 ? -1.955 -2.459 6.395 1.00 92.75 81 GLN A C 1
ATOM 663 O O . GLN A 1 81 ? -2.967 -1.767 6.318 1.00 92.75 81 GLN A O 1
ATOM 668 N N . THR A 1 82 ? -1.305 -2.869 5.301 1.00 92.94 82 THR A N 1
ATOM 669 C CA . THR A 1 82 ? -1.764 -2.565 3.938 1.00 92.94 82 THR A CA 1
ATOM 670 C C . THR A 1 82 ? -3.082 -3.269 3.636 1.00 92.94 82 THR A C 1
ATOM 672 O O . THR A 1 82 ? -3.975 -2.643 3.072 1.00 92.94 82 THR A O 1
ATOM 675 N N . ARG A 1 83 ? -3.233 -4.529 4.066 1.00 94.56 83 ARG A N 1
ATOM 676 C CA . ARG A 1 83 ? -4.495 -5.277 3.947 1.00 94.56 83 ARG A CA 1
ATOM 677 C C . ARG A 1 83 ? -5.610 -4.660 4.781 1.00 94.56 83 ARG A C 1
ATOM 679 O O . ARG A 1 83 ? -6.693 -4.427 4.257 1.00 94.56 83 ARG A O 1
ATOM 686 N N . MET A 1 84 ? -5.322 -4.311 6.032 1.00 95.31 84 MET A N 1
ATOM 687 C CA . MET A 1 84 ? -6.271 -3.613 6.900 1.00 95.31 84 MET A CA 1
ATOM 688 C C . MET A 1 84 ? -6.741 -2.296 6.262 1.00 95.31 84 MET A C 1
ATOM 690 O O . MET A 1 84 ? -7.936 -2.031 6.188 1.00 95.31 84 MET A O 1
ATOM 694 N N . ASN A 1 85 ? -5.821 -1.509 5.695 1.00 94.56 85 ASN A N 1
ATOM 695 C CA . ASN A 1 85 ? -6.166 -0.279 4.984 1.00 94.56 85 ASN A CA 1
ATOM 696 C C . ASN A 1 85 ? -7.012 -0.522 3.719 1.00 94.56 85 ASN A C 1
ATOM 698 O O . ASN A 1 85 ? -7.885 0.285 3.413 1.00 94.56 85 ASN A O 1
ATOM 702 N N . ALA A 1 86 ? -6.768 -1.606 2.977 1.00 94.50 86 ALA A N 1
ATOM 703 C CA . ALA A 1 86 ? -7.566 -1.951 1.799 1.00 94.50 86 ALA A CA 1
ATOM 704 C C . ALA A 1 86 ? -9.029 -2.248 2.168 1.00 94.50 86 ALA A C 1
ATOM 706 O O . ALA A 1 86 ? -9.933 -1.782 1.480 1.00 94.50 86 ALA A O 1
ATOM 707 N N . VAL A 1 87 ? -9.262 -2.945 3.287 1.00 95.12 87 VAL A N 1
ATOM 708 C CA . VAL A 1 87 ? -10.615 -3.201 3.810 1.00 95.12 87 VAL A CA 1
ATOM 709 C C . VAL A 1 87 ? -11.310 -1.896 4.202 1.00 95.12 87 VAL A C 1
ATOM 711 O O . VAL A 1 87 ? -12.451 -1.669 3.805 1.00 95.12 87 VAL A O 1
ATOM 714 N N . LEU A 1 88 ? -10.613 -1.008 4.919 1.00 94.69 88 LEU A N 1
ATOM 715 C CA . LEU A 1 88 ? -11.157 0.302 5.296 1.00 94.69 88 LEU A CA 1
ATOM 716 C C . LEU A 1 88 ? -11.529 1.146 4.067 1.00 94.69 88 LEU A C 1
ATOM 718 O O . LEU A 1 88 ? -12.592 1.765 4.047 1.00 94.69 88 LEU A O 1
ATOM 722 N N . ARG A 1 89 ? -10.690 1.134 3.023 1.00 94.31 89 ARG A N 1
ATOM 723 C CA . ARG A 1 89 ? -10.972 1.831 1.760 1.00 94.31 89 ARG A CA 1
ATOM 724 C C . ARG A 1 89 ? -12.175 1.229 1.035 1.00 94.31 89 ARG A C 1
ATOM 726 O O . ARG A 1 89 ? -13.062 1.978 0.651 1.00 94.31 89 ARG A O 1
ATOM 733 N N . ALA A 1 90 ? -12.255 -0.095 0.919 1.00 94.94 90 ALA A N 1
ATOM 734 C CA . ALA A 1 90 ? -13.394 -0.755 0.281 1.00 94.94 90 ALA A CA 1
ATOM 735 C C . ALA A 1 90 ? -14.720 -0.437 0.993 1.00 94.94 90 ALA A C 1
ATOM 737 O O . ALA A 1 90 ? -15.733 -0.193 0.339 1.00 94.94 90 ALA A O 1
ATOM 738 N N . TRP A 1 91 ? -14.711 -0.394 2.330 1.00 96.19 91 TRP A N 1
ATOM 739 C CA . TRP A 1 91 ? -15.881 0.014 3.105 1.00 96.19 91 TRP A CA 1
ATOM 740 C C . TRP A 1 91 ? -16.257 1.480 2.847 1.00 96.19 91 TRP A C 1
ATOM 742 O O . TRP A 1 91 ? -17.426 1.765 2.594 1.00 96.19 91 TRP A O 1
ATOM 752 N N . MET A 1 92 ? -15.279 2.393 2.849 1.00 95.81 92 MET A N 1
ATOM 753 C CA . MET A 1 92 ? -15.488 3.810 2.527 1.00 95.81 92 MET A CA 1
ATOM 754 C C . MET A 1 92 ? -16.101 3.986 1.128 1.00 95.81 92 MET A C 1
ATOM 756 O O . MET A 1 92 ? -17.117 4.662 0.988 1.00 95.81 92 MET A O 1
ATOM 760 N N . ASP A 1 93 ? -15.533 3.338 0.109 1.00 94.69 93 ASP A N 1
ATOM 761 C CA . ASP A 1 93 ? -16.013 3.419 -1.275 1.00 94.69 93 ASP A CA 1
ATOM 762 C C . ASP A 1 93 ? -17.446 2.882 -1.412 1.00 94.69 93 ASP A C 1
ATOM 764 O O . ASP A 1 93 ? -18.256 3.435 -2.156 1.00 94.69 93 ASP A O 1
ATOM 768 N N . ALA A 1 94 ? -17.785 1.820 -0.673 1.00 95.75 94 ALA A N 1
ATOM 769 C CA . ALA A 1 94 ? -19.138 1.271 -0.647 1.00 95.75 94 ALA A CA 1
ATOM 770 C C . ALA A 1 94 ? -20.157 2.230 -0.006 1.00 95.75 94 ALA A C 1
ATOM 772 O O . ALA A 1 94 ? -21.315 2.239 -0.420 1.00 95.75 94 ALA A O 1
ATOM 773 N N . GLN A 1 95 ? -19.745 3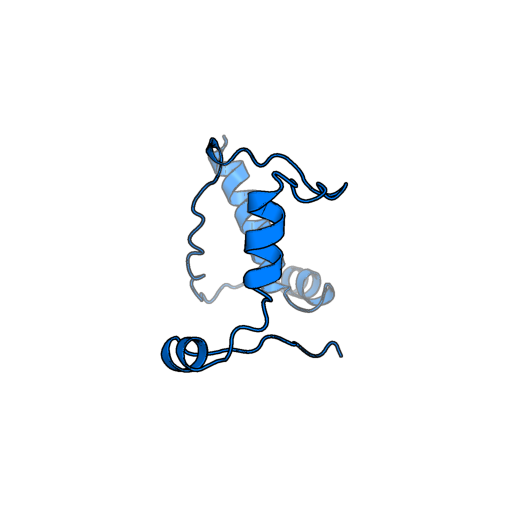.040 0.978 1.00 95.88 95 GLN A N 1
ATOM 774 C CA . GLN A 1 95 ? -20.605 4.075 1.564 1.00 95.88 95 GLN A CA 1
ATOM 775 C C . GLN A 1 95 ? -20.769 5.287 0.641 1.00 95.88 95 GLN A C 1
ATOM 777 O O . GLN A 1 95 ? -21.854 5.848 0.585 1.00 95.88 95 GLN A O 1
ATOM 782 N N . LEU A 1 96 ? -19.726 5.675 -0.099 1.00 92.31 96 LEU A N 1
ATOM 783 C CA . LEU A 1 96 ? -19.768 6.822 -1.019 1.00 92.31 96 LEU A CA 1
ATOM 784 C C . LEU A 1 96 ? -20.573 6.560 -2.300 1.00 92.31 96 LEU A C 1
ATOM 786 O O . LEU A 1 96 ? -20.994 7.504 -2.959 1.00 92.31 96 LEU A O 1
ATOM 790 N N . LYS A 1 97 ? -20.754 5.290 -2.678 1.00 81.81 97 LYS A N 1
ATOM 791 C CA . LYS A 1 97 ? -21.555 4.881 -3.845 1.00 81.81 97 LYS A CA 1
ATOM 792 C C . LYS A 1 97 ? -23.057 4.733 -3.550 1.00 81.81 97 LYS A C 1
ATOM 794 O O . LYS A 1 97 ? -23.796 4.360 -4.460 1.00 81.81 97 LYS A O 1
ATOM 799 N N . ARG A 1 98 ? -23.494 4.964 -2.308 1.00 55.84 98 ARG A N 1
ATOM 800 C CA . ARG A 1 98 ? -24.913 5.084 -1.930 1.00 55.84 98 ARG A CA 1
ATOM 801 C C . ARG A 1 98 ? -25.378 6.525 -2.056 1.00 55.84 98 ARG A C 1
ATOM 803 O O . ARG A 1 98 ? -26.558 6.692 -2.425 1.00 55.84 98 ARG A O 1
#

Mean predicted aligned error: 13.7 Å

Sequence (98 aa):
MSETSIKRYTLDEIRKMESRTDWDALRRAEALGLEPERDDDEFELDWTRAELVTPEPKKAISLRVDPDVLEFFKSQGAGYQTRMNAVLRAWMDAQLKR

Secondary structure (DSSP, 8-state):
----------HHHHHHSPP-S-HHHHHHHHHTT-PPPPPTT-----GGG------PPPP-------HHHHHHHHTT-TTHHHHHHHHHHHHHHHHHT-